Protein AF-A0A963JUN7-F1 (afdb_monomer)

Solvent-accessible surface area (backbone atoms only — not comparable to full-atom values): 8584 Å² total; per-residue (Å²): 137,84,81,80,79,78,81,75,74,88,73,96,66,88,79,82,58,80,83,78,89,76,68,87,92,41,64,67,61,48,52,54,57,39,47,72,36,78,94,51,42,73,77,73,82,90,64,54,74,47,78,48,77,58,55,32,97,85,34,61,39,56,78,68,47,30,49,39,33,36,33,41,41,40,50,99,92,48,77,46,28,35,39,35,46,38,37,68,48,98,68,93,54,78,59,62,69,51,56,72,45,75,43,82,47,97,51,88,69,88,57,67,70,63,43,73,70,30,83,66,39,57,74,75,33,73,83,47,64,52,70,76,51,94

Sequence (134 aa):
MGRVRSGAAPGQGSEIEIKLALPSGCSDRLRRQLAAVPALARQAPVQQVHNLYYDTPDQALRRQRAALRIRRVDGEGGSQWLQTLKTADKGLSALSQRGEWEVPVGGPALHHQALCGAPPWRRLDPDGAVFAAL

Foldseek 3Di:
DDDPDDDDDPDPDDDKDFDDDDDPPCVVVVLVVLCVPVVRVDDDDDKDKDKDWDFFPVRLQVVQQKTWIWMWIQDPVGIWIKIKIWHADPDPDSTGPIDIQIDTDDDRDDDVVSLVVRVCSCVSQVPCPGVVRD

Secondary structure (DSSP, 8-state):
-------PPPP------B-----TT-HHHHHHHHHTSGGG-SPPPP-EEEEEEE--TT-HHHHTTEEEEEEEEEETTEEEEEEEEEEE-S--SSB--EEEEEEEESSSS--HHHHHTSTTHHHH-SSSHHHHT-

Structure (mmCIF, N/CA/C/O backbone):
data_AF-A0A963JUN7-F1
#
_entry.id   AF-A0A963JUN7-F1
#
loop_
_atom_site.group_PDB
_atom_site.id
_atom_site.type_symbol
_atom_site.label_atom_id
_atom_site.label_alt_id
_atom_site.label_comp_id
_atom_site.label_asym_id
_atom_site.label_entity_id
_atom_site.label_seq_id
_atom_site.pdbx_PDB_ins_code
_atom_site.Cartn_x
_atom_site.Cartn_y
_atom_site.Cartn_z
_atom_site.occupancy
_atom_site.B_iso_or_equiv
_atom_site.auth_seq_id
_atom_site.auth_comp_id
_atom_site.auth_asym_id
_atom_site.auth_atom_id
_atom_site.pdbx_PDB_model_num
ATOM 1 N N . MET A 1 1 ? 6.623 40.406 1.381 1.00 34.81 1 MET A N 1
ATOM 2 C CA . MET A 1 1 ? 7.750 39.646 1.969 1.00 34.81 1 MET A CA 1
ATOM 3 C C . MET A 1 1 ? 7.312 38.186 2.126 1.00 34.81 1 MET A C 1
ATOM 5 O O . MET A 1 1 ? 6.671 37.841 3.110 1.00 34.81 1 MET A O 1
ATOM 9 N N . GLY A 1 2 ? 7.508 37.358 1.094 1.00 28.12 2 GLY A N 1
ATOM 10 C CA . GLY A 1 2 ? 7.017 35.974 1.059 1.00 28.12 2 GLY A CA 1
ATOM 11 C C . GLY A 1 2 ? 7.909 35.045 1.878 1.00 28.12 2 GLY A C 1
ATOM 12 O O . GLY A 1 2 ? 9.109 34.964 1.630 1.00 28.12 2 GLY A O 1
ATOM 13 N N . ARG A 1 3 ? 7.339 34.357 2.871 1.00 25.78 3 ARG A N 1
ATOM 14 C CA . ARG A 1 3 ? 8.068 33.378 3.682 1.00 25.78 3 ARG A CA 1
ATOM 15 C C . ARG A 1 3 ? 8.117 32.058 2.916 1.00 25.78 3 ARG A C 1
ATOM 17 O O . ARG A 1 3 ? 7.138 31.319 2.881 1.00 25.78 3 ARG A O 1
ATOM 24 N N . VAL A 1 4 ? 9.261 31.787 2.295 1.00 28.64 4 VAL A N 1
ATOM 25 C CA . VAL A 1 4 ? 9.615 30.470 1.756 1.00 28.64 4 VAL A CA 1
ATOM 26 C C . VAL A 1 4 ? 9.562 29.471 2.915 1.00 28.64 4 VAL A C 1
ATOM 28 O O . VAL A 1 4 ? 10.348 29.565 3.859 1.00 28.64 4 VAL A O 1
ATOM 31 N N . ARG A 1 5 ? 8.605 28.537 2.888 1.00 28.47 5 ARG A N 1
ATOM 32 C CA . ARG A 1 5 ? 8.643 27.368 3.770 1.00 28.47 5 ARG A CA 1
ATOM 33 C C . ARG A 1 5 ? 9.618 26.375 3.148 1.00 28.47 5 ARG A C 1
ATOM 35 O O . ARG A 1 5 ? 9.295 25.717 2.168 1.00 28.47 5 ARG A O 1
ATOM 42 N N . SER A 1 6 ? 10.823 26.344 3.710 1.00 29.23 6 SER A N 1
ATOM 43 C CA . SER A 1 6 ? 11.828 25.311 3.469 1.00 29.23 6 SER A CA 1
ATOM 44 C C . SER A 1 6 ? 11.194 23.929 3.659 1.00 29.23 6 SER A C 1
ATOM 46 O O . SER A 1 6 ? 10.601 23.659 4.706 1.00 29.23 6 SER A O 1
ATOM 48 N N . GLY A 1 7 ? 11.272 23.086 2.628 1.00 29.52 7 GLY A N 1
ATOM 49 C CA . GLY A 1 7 ? 10.879 21.686 2.702 1.00 29.52 7 GLY A CA 1
ATOM 50 C C . GLY A 1 7 ? 11.843 20.947 3.620 1.00 29.52 7 GLY A C 1
ATOM 51 O O . GLY A 1 7 ? 13.014 20.777 3.289 1.00 29.52 7 GLY A O 1
ATOM 52 N N . ALA A 1 8 ? 11.355 20.528 4.785 1.00 29.86 8 ALA A N 1
ATOM 53 C CA . ALA A 1 8 ? 12.063 19.562 5.607 1.00 29.86 8 ALA A CA 1
ATOM 54 C C . ALA A 1 8 ? 12.231 18.258 4.806 1.00 29.86 8 ALA A C 1
ATOM 56 O O . ALA A 1 8 ? 11.285 17.794 4.168 1.00 29.86 8 ALA A O 1
ATOM 57 N N . ALA A 1 9 ? 13.430 17.673 4.843 1.00 34.44 9 ALA A N 1
ATOM 58 C CA . ALA A 1 9 ? 13.654 16.302 4.394 1.00 34.44 9 ALA A CA 1
ATOM 59 C C . ALA A 1 9 ? 12.651 15.358 5.097 1.00 34.44 9 ALA A C 1
ATOM 61 O O . ALA A 1 9 ? 12.355 15.591 6.275 1.00 34.44 9 ALA A O 1
ATOM 62 N N . PRO A 1 10 ? 12.110 14.323 4.422 1.00 42.06 10 PRO A N 1
ATOM 63 C CA . PRO A 1 10 ? 11.160 13.407 5.046 1.00 42.06 10 PRO A CA 1
ATOM 64 C C . PRO A 1 10 ? 11.766 12.811 6.323 1.00 42.06 10 PRO A C 1
ATOM 66 O O . PRO A 1 10 ? 12.879 12.282 6.324 1.00 42.06 10 PRO A O 1
ATOM 69 N N . GLY A 1 11 ? 11.039 13.012 7.422 1.00 41.81 11 GLY A N 1
ATOM 70 C CA . GLY A 1 11 ? 11.500 12.821 8.788 1.00 41.81 11 GLY A CA 1
ATOM 71 C C . GLY A 1 11 ? 11.827 11.370 9.125 1.00 41.81 11 GLY A C 1
ATOM 72 O O . GLY A 1 11 ? 11.065 10.451 8.842 1.00 41.81 11 GLY A O 1
ATOM 73 N N . GLN A 1 12 ? 12.959 11.196 9.799 1.00 44.12 12 GLN A N 1
ATOM 74 C CA . GLN A 1 12 ? 13.380 9.964 10.459 1.00 44.12 12 GLN A CA 1
ATOM 75 C C . GLN A 1 12 ? 12.560 9.764 11.745 1.00 44.12 12 GLN A C 1
ATOM 77 O O . GLN A 1 12 ? 13.033 10.026 12.846 1.00 44.12 12 GLN A O 1
ATOM 82 N N . GLY A 1 13 ? 11.302 9.356 11.615 1.00 48.97 13 GLY A N 1
ATOM 83 C CA . GLY A 1 13 ? 10.537 8.762 12.710 1.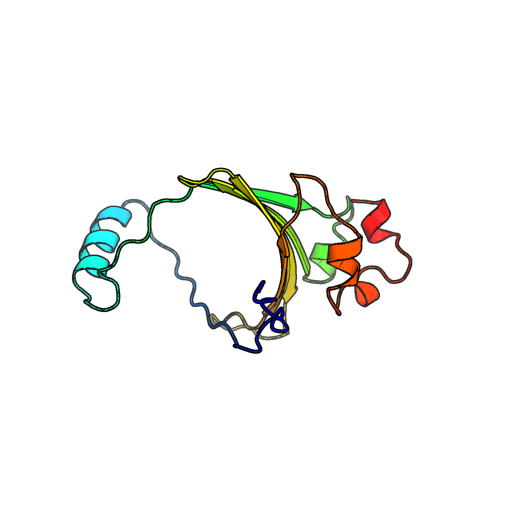00 48.97 13 GLY A CA 1
ATOM 84 C C . GLY A 1 13 ? 10.237 7.317 12.343 1.00 48.97 13 GLY A C 1
ATOM 85 O O . GLY A 1 13 ? 9.700 7.075 11.266 1.00 48.97 13 GLY A O 1
ATOM 86 N N . SER A 1 14 ? 10.593 6.347 13.187 1.00 58.47 14 SER A N 1
ATOM 87 C CA . SER A 1 14 ? 10.174 4.963 12.954 1.00 58.47 14 SER A CA 1
ATOM 88 C C . SER A 1 14 ? 8.701 4.825 13.328 1.00 58.47 14 SER A C 1
ATOM 90 O O . SER A 1 14 ? 8.353 4.903 14.508 1.00 58.47 14 SER A O 1
ATOM 92 N N . GLU A 1 15 ? 7.838 4.626 12.336 1.00 62.72 15 GLU A N 1
ATOM 93 C CA . GLU A 1 15 ? 6.462 4.204 12.576 1.00 62.72 15 GLU A CA 1
ATOM 94 C C . GLU A 1 15 ? 6.460 2.771 13.126 1.00 62.72 15 GLU A C 1
ATOM 96 O O . GLU A 1 15 ? 7.143 1.887 12.606 1.00 62.72 15 GLU A O 1
ATOM 101 N N . ILE A 1 16 ? 5.695 2.541 14.193 1.00 72.06 16 ILE A N 1
ATOM 102 C CA . ILE A 1 16 ? 5.476 1.214 14.770 1.00 72.06 16 ILE A CA 1
ATOM 103 C C . ILE A 1 16 ? 3.977 0.938 14.711 1.00 72.06 16 ILE A C 1
ATOM 105 O O . ILE A 1 16 ? 3.179 1.659 15.307 1.00 72.06 16 ILE A O 1
ATOM 109 N N . GLU A 1 17 ? 3.601 -0.118 13.995 1.00 79.81 17 GLU A N 1
ATOM 110 C CA . GLU A 1 17 ? 2.210 -0.498 13.742 1.00 79.81 17 GLU A CA 1
ATOM 111 C C . GLU A 1 17 ? 1.924 -1.893 14.324 1.00 79.81 17 GLU A C 1
ATOM 113 O O . GLU A 1 17 ? 2.715 -2.822 14.136 1.00 79.81 17 GLU A O 1
ATOM 118 N N . ILE A 1 18 ? 0.768 -2.055 14.980 1.00 81.94 18 ILE A N 1
ATOM 119 C CA . ILE A 1 18 ? 0.234 -3.351 15.429 1.00 81.94 18 ILE A CA 1
ATOM 120 C C . ILE A 1 18 ? -1.044 -3.648 14.643 1.00 81.94 18 ILE A C 1
ATOM 122 O O . ILE A 1 18 ? -1.964 -2.832 14.607 1.00 81.94 18 ILE A O 1
ATOM 126 N N . LYS A 1 19 ? -1.121 -4.840 14.041 1.00 82.50 19 LYS A N 1
ATOM 127 C CA . LYS A 1 19 ? -2.292 -5.302 13.284 1.00 82.50 19 LYS A CA 1
ATOM 128 C C . LYS A 1 19 ? -2.984 -6.439 14.015 1.00 82.50 19 LYS A C 1
ATOM 130 O O . LYS A 1 19 ? -2.360 -7.451 14.318 1.00 82.50 19 LYS A O 1
ATOM 135 N N . LEU A 1 20 ? -4.281 -6.278 14.253 1.00 87.75 20 LEU A N 1
ATOM 136 C CA . LEU A 1 20 ? -5.126 -7.266 14.916 1.00 87.75 20 LEU A CA 1
ATOM 137 C C . LEU A 1 20 ? -6.278 -7.642 13.984 1.00 87.75 20 LEU A C 1
ATOM 139 O O . LEU A 1 20 ? -6.905 -6.769 13.384 1.00 87.75 20 LEU A O 1
ATOM 143 N N . ALA A 1 21 ? -6.560 -8.937 13.861 1.00 89.31 21 ALA A N 1
ATOM 144 C CA . ALA A 1 21 ? -7.743 -9.405 13.153 1.00 89.31 21 ALA A CA 1
ATOM 145 C C . ALA A 1 21 ? -8.990 -9.175 14.019 1.00 89.31 21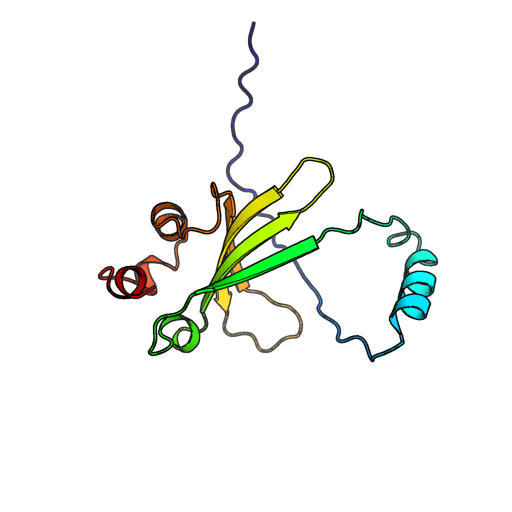 ALA A C 1
ATOM 147 O O . ALA A 1 21 ? -8.978 -9.456 15.218 1.00 89.31 21 ALA A O 1
ATOM 148 N N . LEU A 1 22 ? -10.070 -8.686 13.407 1.00 89.12 22 LEU A N 1
ATOM 149 C CA . LEU A 1 22 ? -11.356 -8.494 14.073 1.00 89.12 22 LEU A CA 1
ATOM 150 C C . LEU A 1 22 ? -12.331 -9.597 13.636 1.00 89.12 22 LEU A C 1
ATOM 152 O O . LEU A 1 22 ? -12.598 -9.708 12.438 1.00 89.12 22 LEU A O 1
ATOM 156 N N . PRO A 1 23 ? -12.893 -10.386 14.569 1.00 90.31 23 PRO A N 1
ATOM 157 C CA . PRO A 1 23 ? -13.978 -11.307 14.253 1.00 90.31 23 PRO A CA 1
ATOM 158 C C . PRO A 1 23 ? -15.184 -10.588 13.638 1.00 90.31 23 PRO A C 1
ATOM 160 O O . PRO A 1 23 ? -15.502 -9.446 13.992 1.00 90.31 23 PRO A O 1
ATOM 163 N N . SER A 1 24 ? -15.884 -11.270 12.733 1.00 90.31 24 SER A N 1
ATOM 164 C CA . SER A 1 24 ? -17.094 -10.742 12.100 1.00 90.31 24 SER A CA 1
ATOM 165 C C . SER A 1 24 ? -18.155 -10.358 13.144 1.00 90.31 24 SER A C 1
ATOM 167 O O . SER A 1 24 ? -18.273 -10.970 14.204 1.00 90.31 24 SER A O 1
ATOM 169 N N . GLY A 1 25 ? -18.905 -9.285 12.873 1.00 91.12 25 GLY A N 1
ATOM 170 C CA . GLY A 1 25 ? -19.981 -8.797 13.750 1.00 91.12 25 GLY A CA 1
ATOM 171 C C . GLY A 1 25 ? -19.534 -8.063 15.026 1.00 91.12 25 GLY A C 1
ATOM 172 O O . GLY A 1 25 ? -20.380 -7.607 15.790 1.00 91.12 25 GLY A O 1
ATOM 173 N N . CYS A 1 26 ? -18.229 -7.901 15.275 1.00 90.88 26 CYS A N 1
ATOM 174 C CA . CYS A 1 26 ? -17.724 -7.263 16.500 1.00 90.88 26 CYS A CA 1
ATOM 175 C C . CYS A 1 26 ? -17.405 -5.759 16.368 1.00 90.88 26 CYS A C 1
ATOM 177 O O . CYS A 1 26 ? -16.953 -5.151 17.341 1.00 90.88 26 CYS A O 1
ATOM 179 N N . SER A 1 27 ? -17.633 -5.139 15.203 1.00 88.69 27 SER A N 1
ATOM 180 C CA . SER A 1 27 ? -17.230 -3.750 14.911 1.00 88.69 27 SER A CA 1
ATOM 181 C C . SER A 1 27 ? -17.824 -2.722 15.871 1.00 88.69 27 SER A C 1
ATOM 183 O O . SER A 1 27 ? -17.097 -1.875 16.387 1.00 88.69 27 SER A O 1
ATOM 185 N N . ASP A 1 28 ? -19.120 -2.812 16.165 1.00 90.00 28 ASP A N 1
ATOM 186 C CA . ASP A 1 28 ? -19.806 -1.817 17.000 1.00 90.00 28 ASP A CA 1
ATOM 187 C C . ASP A 1 28 ? -19.410 -1.941 18.468 1.00 90.00 28 ASP A C 1
ATOM 189 O O . ASP A 1 28 ? -19.218 -0.947 19.174 1.00 90.00 28 ASP A O 1
ATOM 193 N N . ARG A 1 29 ? -19.238 -3.184 18.934 1.00 91.88 29 ARG A N 1
ATOM 194 C CA . ARG A 1 29 ? -18.712 -3.459 20.272 1.00 91.88 29 ARG A CA 1
ATOM 195 C C . ARG A 1 29 ? -17.300 -2.900 20.412 1.00 91.88 29 ARG A C 1
ATOM 197 O O . ARG A 1 29 ? -17.050 -2.188 21.382 1.00 91.88 29 ARG A O 1
ATOM 204 N N . LEU A 1 30 ? -16.426 -3.162 19.439 1.00 90.81 30 LEU A N 1
ATOM 205 C CA . LEU A 1 30 ? -15.066 -2.634 19.441 1.00 90.81 30 LEU A CA 1
ATOM 206 C C . LEU A 1 30 ? -15.071 -1.103 19.433 1.00 90.81 30 LEU A C 1
ATOM 208 O O . LEU A 1 30 ? -14.398 -0.499 20.259 1.00 90.81 30 LEU A O 1
ATOM 212 N N . ARG A 1 31 ? -15.868 -0.465 18.567 1.00 89.12 31 ARG A N 1
ATOM 213 C CA . ARG A 1 31 ? -15.970 1.001 18.508 1.00 89.12 31 ARG A CA 1
ATOM 214 C C . ARG A 1 31 ? -16.344 1.597 19.867 1.00 89.12 31 ARG A C 1
ATOM 216 O O . ARG A 1 31 ? -15.715 2.563 20.289 1.00 89.12 31 ARG A O 1
ATOM 223 N N . ARG A 1 32 ? -17.318 1.009 20.574 1.00 91.06 32 ARG A N 1
ATOM 224 C CA . ARG A 1 32 ? -17.702 1.448 21.930 1.00 91.06 32 ARG A CA 1
ATOM 225 C C . ARG A 1 32 ? -16.578 1.259 22.948 1.00 91.06 32 ARG A C 1
ATOM 227 O O . ARG A 1 32 ? -16.347 2.149 23.757 1.00 91.06 32 ARG A O 1
ATOM 234 N N . GLN A 1 33 ? -15.873 0.129 22.901 1.00 91.94 33 GLN A N 1
ATOM 235 C CA . GLN A 1 33 ? -14.749 -0.137 23.803 1.00 91.94 33 GLN A CA 1
ATOM 236 C C . GLN A 1 33 ? -13.576 0.821 23.559 1.00 91.94 33 GLN A C 1
ATOM 238 O O . GLN A 1 33 ? -13.027 1.354 24.517 1.00 91.94 33 GLN A O 1
ATOM 243 N N . LEU A 1 34 ? -13.234 1.093 22.296 1.00 91.06 34 LEU A N 1
ATOM 244 C CA . LEU A 1 34 ? -12.196 2.062 21.936 1.00 91.06 34 LEU A CA 1
ATOM 245 C C . LEU A 1 34 ? -12.580 3.479 22.379 1.00 91.06 34 LEU A C 1
ATOM 247 O O . LEU A 1 34 ? -11.745 4.189 22.927 1.00 91.06 34 LEU A O 1
ATOM 251 N N . ALA A 1 35 ? -13.852 3.865 22.226 1.00 90.50 35 ALA A N 1
ATOM 252 C CA . ALA A 1 35 ? -14.342 5.173 22.659 1.00 90.50 35 ALA A CA 1
ATOM 253 C C . ALA A 1 35 ? -14.273 5.385 24.185 1.00 90.50 35 ALA A C 1
ATOM 255 O O . ALA A 1 35 ? -14.176 6.524 24.635 1.00 90.50 35 ALA A O 1
ATOM 256 N N . ALA A 1 36 ? -14.301 4.308 24.977 1.00 93.44 36 ALA A N 1
ATOM 257 C CA . ALA A 1 36 ? -14.155 4.370 26.431 1.00 93.44 36 ALA A CA 1
ATOM 258 C C . ALA A 1 36 ? -12.697 4.563 26.892 1.00 93.44 36 ALA A C 1
ATOM 260 O O . ALA A 1 36 ? -12.466 4.879 28.057 1.00 93.44 36 ALA A O 1
ATOM 261 N N . VAL A 1 37 ? -11.712 4.384 26.004 1.00 94.00 37 VAL A N 1
ATOM 262 C CA . VAL A 1 37 ? -10.295 4.637 26.292 1.00 94.00 37 VAL A CA 1
ATOM 263 C C . VAL A 1 37 ? -9.973 6.082 25.893 1.00 94.00 37 VAL A C 1
ATOM 265 O O . VAL A 1 37 ? -9.976 6.375 24.698 1.00 94.00 37 VAL A O 1
ATOM 268 N N . PRO A 1 38 ? -9.637 6.997 26.826 1.00 91.50 38 PRO A N 1
ATOM 269 C CA . PRO A 1 38 ? -9.464 8.420 26.507 1.00 91.50 38 PRO A CA 1
ATOM 270 C C . PRO A 1 38 ? -8.465 8.701 25.376 1.00 91.50 38 PRO A C 1
ATOM 272 O O . PRO A 1 38 ? -8.716 9.550 24.525 1.00 91.50 38 PRO A O 1
ATOM 275 N N . ALA A 1 39 ? -7.370 7.936 25.310 1.00 89.44 39 ALA A N 1
ATOM 276 C CA . ALA A 1 39 ? -6.361 8.059 24.256 1.00 89.44 39 ALA A CA 1
ATOM 277 C C . ALA A 1 39 ? -6.872 7.675 22.850 1.00 89.44 39 ALA A C 1
ATOM 279 O O . ALA A 1 39 ? -6.288 8.090 21.854 1.00 89.44 39 ALA A O 1
ATOM 280 N N . LEU A 1 40 ? -7.954 6.896 22.764 1.00 87.81 40 LEU A N 1
ATOM 281 C CA . LEU A 1 40 ? -8.551 6.389 21.521 1.00 87.81 40 LEU A CA 1
ATOM 282 C C . LEU A 1 40 ? -9.960 6.957 21.274 1.00 87.81 40 LEU A C 1
ATOM 284 O O . LEU A 1 40 ? -10.599 6.624 20.277 1.00 87.81 40 LEU A O 1
ATOM 288 N N . ALA A 1 41 ? -10.445 7.830 22.161 1.00 84.69 41 ALA A N 1
ATOM 289 C CA . ALA A 1 41 ? -11.789 8.396 22.097 1.00 84.69 41 ALA A CA 1
ATOM 290 C C . ALA A 1 41 ? -11.984 9.339 20.900 1.00 84.69 41 ALA A C 1
ATOM 292 O O . ALA A 1 41 ? -13.103 9.501 20.406 1.00 84.69 41 ALA A O 1
ATOM 293 N N . ARG A 1 42 ? -10.898 9.949 20.402 1.00 83.62 42 ARG A N 1
ATOM 294 C CA . ARG A 1 42 ? -10.939 10.797 19.209 1.00 83.62 42 ARG A CA 1
ATOM 295 C C . ARG A 1 42 ? -11.156 9.935 17.968 1.00 83.62 42 ARG A C 1
ATOM 297 O O . ARG A 1 42 ? -10.255 9.231 17.523 1.00 83.62 42 ARG A O 1
ATOM 304 N N . GLN A 1 43 ? -12.334 10.054 17.367 1.00 71.56 43 GLN A N 1
ATOM 305 C CA . GLN A 1 43 ? -12.632 9.402 16.097 1.00 71.56 43 GLN A CA 1
ATOM 306 C C . GLN A 1 43 ? -12.095 10.251 14.943 1.00 71.56 43 GLN A C 1
ATOM 308 O O . GLN A 1 43 ? -12.460 11.418 14.793 1.00 71.56 43 GLN A O 1
ATOM 313 N N . ALA A 1 44 ? -11.210 9.668 14.138 1.00 74.25 44 ALA A N 1
ATOM 314 C CA . ALA A 1 44 ? -10.862 10.229 12.840 1.00 74.25 44 ALA A CA 1
ATOM 315 C C . ALA A 1 44 ? -12.063 10.103 11.880 1.00 74.25 44 ALA A C 1
ATOM 317 O O . ALA A 1 44 ? -12.864 9.171 12.032 1.00 74.25 44 ALA A O 1
ATOM 318 N N . PRO A 1 45 ? -12.203 11.013 10.899 1.00 80.56 45 PRO A N 1
ATOM 319 C CA . PRO A 1 45 ? -13.222 10.883 9.867 1.00 80.56 45 PRO A CA 1
ATOM 320 C C . PRO A 1 45 ? -13.067 9.557 9.114 1.00 80.56 45 PRO A C 1
ATOM 322 O O . PRO A 1 45 ? -11.958 9.055 8.916 1.00 80.56 45 PRO A O 1
ATOM 325 N N . VAL A 1 46 ? -14.196 8.986 8.697 1.00 84.69 46 VAL A N 1
ATOM 326 C CA . VAL A 1 46 ? -14.199 7.791 7.850 1.00 84.69 46 VAL A CA 1
ATOM 327 C C . VAL A 1 46 ? -13.678 8.185 6.472 1.00 84.69 46 VAL A C 1
ATOM 329 O O . VAL A 1 46 ? -14.207 9.099 5.848 1.00 84.69 46 VAL A O 1
ATOM 332 N N . GLN A 1 47 ? -12.652 7.481 6.001 1.00 89.25 47 GLN A N 1
ATOM 333 C CA . GLN A 1 47 ? -12.083 7.659 4.668 1.00 89.25 47 GLN A CA 1
ATOM 334 C C . GLN A 1 47 ? -12.354 6.416 3.827 1.00 89.25 47 GLN A C 1
ATOM 336 O O . GLN A 1 47 ? -12.223 5.289 4.314 1.00 89.25 47 GLN A O 1
ATOM 341 N N . GLN A 1 48 ? -12.704 6.616 2.558 1.00 92.94 48 GLN A N 1
ATOM 342 C CA . GLN A 1 48 ? -12.740 5.525 1.589 1.00 92.94 48 GLN A CA 1
ATOM 343 C C . GLN A 1 48 ? -11.353 5.375 0.972 1.00 92.94 48 GLN A C 1
ATOM 345 O O . GLN A 1 48 ? -10.727 6.355 0.571 1.00 92.94 48 GLN A O 1
ATOM 350 N N . VAL A 1 49 ? -10.852 4.140 0.935 1.00 95.56 49 VAL A N 1
ATOM 351 C CA . VAL A 1 49 ? -9.526 3.835 0.396 1.00 95.56 49 VAL A CA 1
ATOM 352 C C . VAL A 1 49 ? -9.625 2.766 -0.683 1.00 95.56 49 VAL A C 1
ATOM 354 O O . VAL A 1 49 ? -10.148 1.678 -0.449 1.00 95.56 49 VAL A O 1
ATOM 357 N N . HIS A 1 50 ? -9.072 3.054 -1.857 1.00 97.00 50 HIS A N 1
ATOM 358 C CA . HIS A 1 50 ? -8.964 2.114 -2.971 1.00 97.00 50 HIS A CA 1
ATOM 359 C C . HIS A 1 50 ? -7.491 1.788 -3.192 1.00 97.00 50 HIS A C 1
ATOM 361 O O . HIS A 1 50 ? -6.672 2.700 -3.245 1.00 97.00 50 H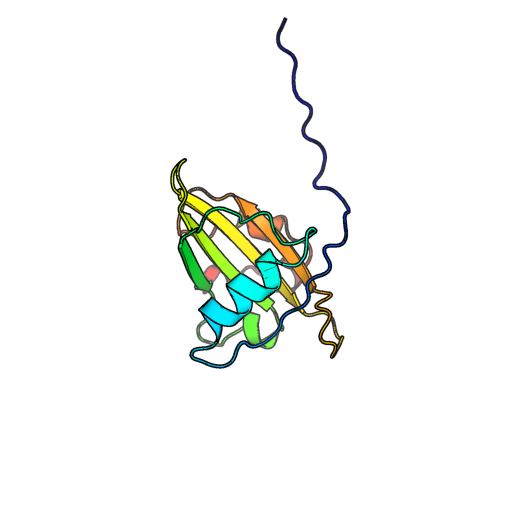IS A O 1
ATOM 367 N N . ASN A 1 51 ? -7.136 0.507 -3.308 1.00 97.25 51 ASN A N 1
ATOM 368 C CA . ASN A 1 51 ? -5.756 0.087 -3.561 1.00 97.25 51 ASN A CA 1
ATOM 369 C C . ASN A 1 51 ? -5.702 -0.678 -4.890 1.00 97.25 51 ASN A C 1
ATOM 371 O O . ASN A 1 51 ? -6.451 -1.636 -5.070 1.00 97.25 51 ASN A O 1
ATOM 375 N N . LEU A 1 52 ? -4.805 -0.269 -5.783 1.00 97.44 52 LEU A N 1
ATOM 376 C CA . LEU A 1 52 ? -4.418 -0.990 -6.990 1.00 97.44 52 LEU A CA 1
ATOM 377 C C . LEU A 1 52 ? -3.028 -1.572 -6.750 1.00 97.44 52 LEU A C 1
ATOM 379 O O . LEU A 1 52 ? -2.107 -0.827 -6.421 1.00 97.44 52 LEU A O 1
ATOM 383 N N . TYR A 1 53 ? -2.888 -2.887 -6.872 1.00 97.38 53 TYR A N 1
ATOM 384 C CA . TYR A 1 53 ? -1.614 -3.578 -6.690 1.00 97.38 53 TYR A CA 1
ATOM 385 C C . TYR A 1 53 ? -1.028 -3.942 -8.045 1.00 97.38 53 TYR A C 1
ATOM 387 O O . TYR A 1 53 ? -1.751 -4.426 -8.912 1.00 97.38 53 TYR A O 1
ATOM 395 N N . TYR A 1 54 ? 0.275 -3.723 -8.184 1.00 97.81 54 TYR A N 1
ATOM 396 C CA . TYR A 1 54 ? 1.023 -4.007 -9.401 1.00 97.81 54 TYR A CA 1
ATOM 397 C C . TYR A 1 54 ? 2.052 -5.089 -9.112 1.00 97.81 54 TYR A C 1
ATOM 399 O O . TYR A 1 54 ? 2.735 -5.053 -8.086 1.00 97.81 54 TYR A O 1
ATOM 407 N N . ASP A 1 55 ? 2.141 -6.043 -10.025 1.00 97.88 55 ASP A N 1
ATOM 408 C CA . ASP A 1 55 ? 3.202 -7.036 -10.102 1.00 97.88 55 ASP A CA 1
ATOM 409 C C . ASP A 1 55 ? 3.314 -7.479 -11.563 1.00 97.88 55 ASP A C 1
ATOM 411 O O . ASP A 1 55 ? 2.391 -7.277 -12.355 1.00 97.88 55 ASP A O 1
ATOM 415 N N . THR A 1 56 ? 4.435 -8.086 -11.916 1.00 97.94 56 THR A N 1
ATOM 416 C CA . THR A 1 56 ? 4.623 -8.667 -13.245 1.00 97.94 56 THR A CA 1
ATOM 417 C C . THR A 1 56 ? 3.824 -9.974 -13.361 1.00 97.94 56 THR A C 1
ATOM 419 O O . THR A 1 56 ? 3.492 -10.588 -12.338 1.00 97.94 56 THR A O 1
ATOM 422 N N . PRO A 1 57 ? 3.536 -10.479 -14.578 1.00 97.88 57 PRO A N 1
ATOM 423 C CA . PRO A 1 57 ? 2.835 -11.757 -14.753 1.00 97.88 57 PRO A CA 1
ATOM 424 C C . PRO A 1 57 ? 3.497 -12.934 -14.023 1.00 97.88 57 PRO A C 1
ATOM 426 O O . PRO A 1 57 ? 2.821 -13.845 -13.543 1.00 97.88 57 PRO A O 1
ATOM 429 N N . ASP A 1 58 ? 4.824 -12.903 -13.899 1.00 96.81 58 ASP A N 1
ATOM 430 C CA . ASP A 1 58 ? 5.609 -13.908 -13.191 1.00 96.81 58 ASP A CA 1
ATOM 431 C C . ASP A 1 58 ? 5.794 -13.607 -11.687 1.00 96.81 58 ASP A C 1
ATOM 433 O O . ASP A 1 58 ? 6.396 -14.404 -10.968 1.00 96.81 58 ASP A O 1
ATOM 437 N N . GLN A 1 59 ? 5.205 -12.524 -11.176 1.00 97.44 59 GLN A N 1
ATOM 438 C CA . GLN A 1 59 ? 5.191 -12.129 -9.763 1.00 97.44 59 GLN A CA 1
ATOM 439 C C . GLN A 1 59 ? 6.585 -11.766 -9.219 1.00 97.44 59 GLN A C 1
ATOM 441 O O . GLN A 1 59 ? 6.990 -12.199 -8.130 1.00 97.44 59 GLN A O 1
ATOM 446 N N . ALA A 1 60 ? 7.363 -11.010 -9.998 1.00 96.88 60 ALA A N 1
ATOM 447 C CA . ALA A 1 60 ? 8.733 -10.639 -9.669 1.00 96.88 60 ALA A CA 1
ATOM 448 C C . ALA A 1 60 ? 8.838 -9.865 -8.347 1.00 96.88 60 ALA A C 1
ATOM 450 O O . ALA A 1 60 ? 9.753 -10.143 -7.564 1.00 96.88 60 ALA A O 1
ATOM 451 N N . LEU A 1 61 ? 7.904 -8.954 -8.048 1.00 96.00 61 LEU A N 1
ATOM 452 C CA . LEU A 1 61 ? 7.915 -8.189 -6.797 1.00 96.00 61 LEU A CA 1
ATOM 453 C C . LEU A 1 61 ? 7.582 -9.089 -5.607 1.00 96.00 61 LEU A C 1
ATOM 455 O O . LEU A 1 61 ? 8.321 -9.103 -4.617 1.00 96.00 61 LEU A O 1
ATOM 459 N N . ARG A 1 62 ? 6.538 -9.921 -5.721 1.00 95.12 62 ARG A N 1
ATOM 460 C CA . ARG A 1 62 ? 6.170 -10.883 -4.675 1.00 95.12 62 ARG A CA 1
ATOM 461 C C . ARG A 1 62 ? 7.315 -11.834 -4.329 1.00 95.12 62 ARG A C 1
ATOM 463 O O . ARG A 1 62 ? 7.575 -12.057 -3.144 1.00 95.12 62 ARG A O 1
ATOM 470 N N . ARG A 1 63 ? 8.009 -12.397 -5.327 1.00 93.94 63 ARG A N 1
ATOM 471 C CA . ARG A 1 63 ? 9.151 -13.311 -5.100 1.00 93.94 63 ARG A CA 1
ATOM 472 C C . ARG A 1 63 ? 10.293 -12.628 -4.347 1.00 93.94 63 ARG A C 1
ATOM 474 O O . ARG A 1 63 ? 10.956 -13.267 -3.535 1.00 93.94 63 ARG A O 1
ATOM 481 N N . GLN A 1 64 ? 10.461 -11.325 -4.552 1.00 92.19 64 GLN A N 1
ATOM 482 C CA . GLN A 1 64 ? 11.423 -10.490 -3.832 1.00 92.19 64 GLN A CA 1
ATOM 483 C C . GLN A 1 64 ? 10.883 -9.939 -2.498 1.00 92.19 64 GLN A C 1
ATOM 485 O O . GLN A 1 64 ? 11.541 -9.126 -1.852 1.00 92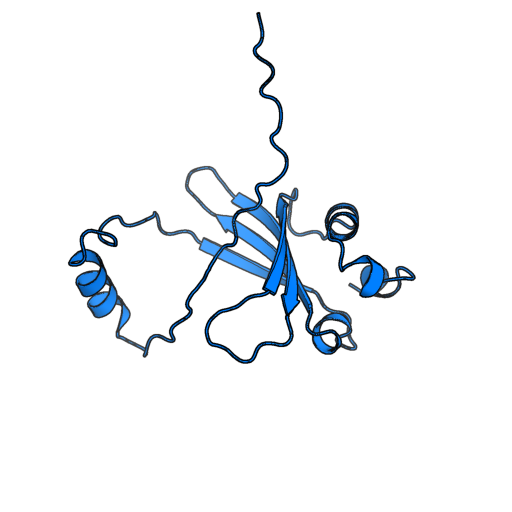.19 64 GLN A O 1
ATOM 490 N N . ARG A 1 65 ? 9.702 -10.395 -2.050 1.00 91.50 65 ARG A N 1
ATOM 491 C CA . ARG A 1 65 ? 9.004 -9.917 -0.842 1.00 91.50 65 ARG A CA 1
ATOM 492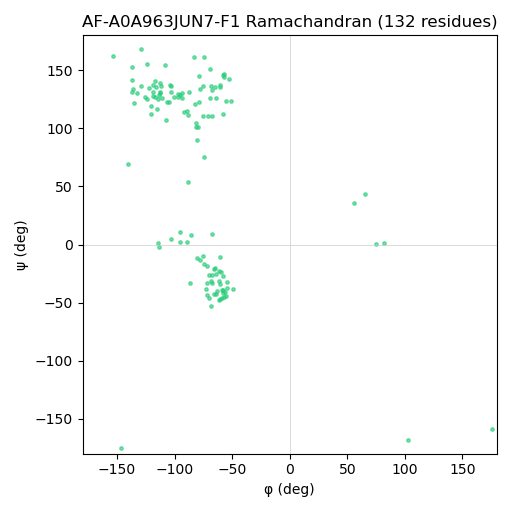 C C . ARG A 1 65 ? 8.767 -8.403 -0.852 1.00 91.50 65 ARG A C 1
ATOM 494 O O . ARG A 1 65 ? 8.820 -7.747 0.194 1.00 91.50 65 ARG A O 1
ATOM 501 N N . ALA A 1 66 ? 8.497 -7.868 -2.036 1.00 93.44 66 ALA A N 1
ATOM 502 C CA . ALA A 1 66 ? 8.098 -6.493 -2.257 1.00 93.44 66 ALA A CA 1
ATOM 503 C C . ALA A 1 66 ? 6.619 -6.413 -2.658 1.00 93.44 66 ALA A C 1
ATOM 505 O O . ALA A 1 66 ? 6.044 -7.362 -3.189 1.00 93.44 66 ALA A O 1
ATOM 506 N N . ALA A 1 67 ? 6.001 -5.267 -2.393 1.00 95.56 67 ALA A N 1
ATOM 507 C CA . ALA A 1 67 ? 4.664 -4.945 -2.867 1.00 95.56 67 ALA A CA 1
ATOM 508 C C . ALA A 1 67 ? 4.638 -3.503 -3.370 1.00 95.56 67 ALA A C 1
ATOM 510 O O . ALA A 1 67 ? 5.077 -2.592 -2.664 1.00 95.56 67 ALA A O 1
ATOM 511 N N . LEU A 1 68 ? 4.087 -3.307 -4.565 1.00 97.44 68 LEU A N 1
ATOM 512 C CA . LEU A 1 68 ? 3.865 -2.000 -5.162 1.00 97.44 68 LEU A CA 1
ATOM 513 C C . LEU A 1 6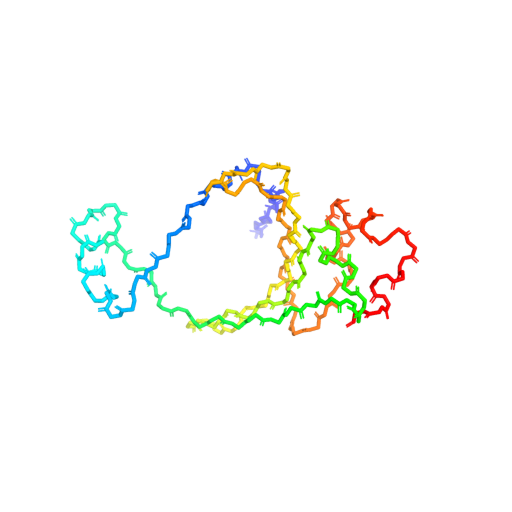8 ? 2.365 -1.738 -5.248 1.00 97.44 68 LEU A C 1
ATOM 515 O O . LEU A 1 68 ? 1.599 -2.585 -5.712 1.00 97.44 68 LEU A O 1
ATOM 519 N N . ARG A 1 69 ? 1.938 -0.565 -4.782 1.00 97.88 69 ARG A N 1
ATOM 520 C CA . ARG A 1 69 ? 0.544 -0.140 -4.895 1.00 97.88 69 ARG A CA 1
ATOM 521 C C . ARG A 1 69 ? 0.408 1.314 -5.305 1.00 97.88 69 ARG A C 1
ATOM 523 O O . ARG A 1 69 ? 1.228 2.148 -4.920 1.00 97.88 69 ARG A O 1
ATOM 530 N N . ILE A 1 70 ? -0.713 1.603 -5.951 1.00 98.25 70 ILE A N 1
ATOM 531 C CA . ILE A 1 70 ? -1.330 2.922 -5.968 1.00 98.25 70 ILE A CA 1
ATOM 532 C C . ILE A 1 70 ? -2.530 2.910 -5.018 1.00 98.25 70 ILE A C 1
ATOM 534 O O . ILE A 1 70 ? -3.362 2.006 -5.065 1.00 98.25 70 ILE A O 1
ATOM 538 N N . ARG A 1 71 ? -2.631 3.905 -4.139 1.00 98.19 71 ARG A N 1
ATOM 539 C CA . ARG A 1 71 ? -3.752 4.096 -3.219 1.00 98.19 71 ARG A CA 1
ATOM 540 C C . ARG A 1 71 ? -4.461 5.411 -3.520 1.00 98.19 71 ARG A C 1
ATOM 542 O O . ARG A 1 71 ? -3.820 6.455 -3.498 1.00 98.19 71 ARG A O 1
ATOM 549 N N . ARG A 1 72 ? -5.780 5.358 -3.715 1.00 97.88 72 ARG A N 1
ATOM 550 C CA . ARG A 1 72 ? -6.671 6.524 -3.668 1.00 97.88 72 ARG A CA 1
ATOM 551 C C . ARG A 1 72 ? -7.282 6.627 -2.278 1.00 97.88 72 ARG A C 1
ATOM 553 O O . ARG A 1 72 ? -7.817 5.635 -1.786 1.00 97.88 72 ARG A O 1
ATOM 560 N N . VAL A 1 73 ? -7.197 7.795 -1.658 1.00 96.12 73 VAL A N 1
ATOM 561 C CA . VAL A 1 73 ? -7.871 8.124 -0.398 1.00 96.12 73 VAL A CA 1
ATOM 562 C C . VAL A 1 73 ? -8.872 9.230 -0.686 1.00 96.12 73 VAL A C 1
ATOM 564 O O . VAL A 1 73 ? -8.472 10.320 -1.088 1.00 96.12 73 VAL A O 1
ATOM 567 N N . ASP A 1 74 ? -10.155 8.950 -0.490 1.00 94.38 74 ASP A N 1
ATOM 568 C CA . ASP A 1 74 ? -11.224 9.928 -0.657 1.00 94.38 74 ASP A CA 1
ATOM 569 C C . ASP A 1 74 ? -11.596 10.533 0.698 1.00 94.38 74 ASP A C 1
ATOM 571 O O . ASP A 1 74 ? -11.846 9.813 1.672 1.00 94.38 74 ASP A O 1
ATOM 575 N N . GLY A 1 75 ? -11.632 11.865 0.754 1.00 86.44 75 GLY A N 1
ATOM 576 C CA . GLY A 1 75 ? -12.067 12.632 1.918 1.00 86.44 75 GLY A CA 1
ATOM 577 C C . GLY A 1 75 ? -12.777 13.929 1.525 1.00 86.44 75 GLY A C 1
ATOM 578 O O . GLY A 1 75 ? -12.988 14.211 0.348 1.00 86.44 75 GLY A O 1
ATOM 579 N N . GLU A 1 76 ? -13.125 14.744 2.522 1.00 80.06 76 GLU A N 1
ATOM 580 C CA . GLU A 1 76 ? -13.909 15.981 2.337 1.00 80.06 76 GLU A CA 1
ATOM 581 C C . GLU A 1 76 ? -13.219 17.027 1.436 1.00 80.06 76 GLU A C 1
ATOM 583 O O . GLU A 1 76 ? -13.887 17.860 0.834 1.00 80.06 76 GLU A O 1
ATOM 588 N N . GLY A 1 77 ? -11.890 16.962 1.301 1.00 82.75 77 GLY A N 1
ATOM 589 C CA . GLY A 1 77 ? -11.087 17.840 0.440 1.00 82.75 77 GLY A CA 1
ATOM 590 C C . GLY A 1 77 ? -10.781 17.282 -0.957 1.00 82.75 77 GLY A C 1
ATOM 591 O O . GLY A 1 77 ? -9.930 17.839 -1.647 1.00 82.75 77 GLY A O 1
ATOM 592 N N . GLY A 1 78 ? -11.424 16.182 -1.360 1.00 88.50 78 GLY A N 1
ATOM 593 C CA . GLY A 1 78 ? -11.176 15.485 -2.625 1.00 88.50 78 GLY A CA 1
ATOM 594 C C . GLY A 1 78 ? -10.343 14.210 -2.473 1.00 88.50 78 GLY A C 1
ATOM 595 O O . GLY A 1 78 ? -10.144 13.693 -1.370 1.00 88.50 78 GLY A O 1
ATOM 596 N N . SER A 1 79 ? -9.885 13.683 -3.610 1.00 93.81 79 SER A N 1
ATOM 597 C CA . SER A 1 79 ? -9.112 12.440 -3.683 1.00 93.81 79 SER A CA 1
ATOM 598 C C . SER A 1 79 ? -7.610 12.708 -3.666 1.00 93.81 79 SER A C 1
ATOM 600 O O . SER A 1 79 ? -7.098 13.476 -4.481 1.00 93.81 79 SER A O 1
ATOM 602 N N . GLN A 1 80 ? -6.887 12.004 -2.800 1.00 96.00 80 GLN A N 1
ATOM 603 C CA . GLN A 1 80 ? -5.427 11.953 -2.805 1.00 96.00 80 GLN A CA 1
ATOM 604 C C . GLN A 1 80 ? -4.949 10.625 -3.391 1.00 96.00 80 GLN A C 1
ATOM 606 O O . GLN A 1 80 ? -5.473 9.567 -3.041 1.00 96.00 80 GLN A O 1
ATOM 611 N N . TRP A 1 81 ? -3.920 10.674 -4.237 1.00 97.62 81 TRP A N 1
ATOM 612 C CA . TRP A 1 81 ? -3.270 9.490 -4.789 1.00 97.62 81 TRP A CA 1
ATOM 613 C C . TRP A 1 81 ? -1.854 9.330 -4.241 1.00 97.62 81 TRP A C 1
ATOM 615 O O . TRP A 1 81 ? -1.093 10.293 -4.149 1.00 97.62 81 TRP A O 1
ATOM 625 N N . LEU A 1 82 ? -1.509 8.101 -3.873 1.00 97.94 82 LEU A N 1
ATOM 626 C CA . LEU A 1 82 ? -0.240 7.733 -3.254 1.00 97.94 82 LEU A CA 1
ATOM 627 C C . LEU A 1 82 ? 0.330 6.501 -3.954 1.00 97.94 82 LEU A C 1
ATOM 629 O O . LEU A 1 82 ? -0.366 5.497 -4.084 1.00 97.94 82 LEU A O 1
ATOM 633 N N . GLN A 1 83 ? 1.598 6.550 -4.350 1.00 98.38 83 GLN A N 1
ATOM 634 C CA . GLN A 1 83 ? 2.355 5.372 -4.755 1.00 98.38 83 GLN A CA 1
ATOM 635 C C . GLN A 1 83 ? 3.188 4.881 -3.579 1.00 98.38 83 GLN A C 1
ATOM 637 O O . GLN A 1 83 ? 3.963 5.651 -3.017 1.00 98.38 83 GLN A O 1
ATOM 642 N N . THR A 1 84 ? 3.058 3.603 -3.230 1.00 96.56 84 THR A N 1
ATOM 643 C CA . THR A 1 84 ? 3.814 2.997 -2.131 1.00 96.56 84 THR A CA 1
ATOM 644 C C . THR A 1 84 ? 4.594 1.784 -2.618 1.00 96.56 84 THR A C 1
ATOM 646 O O . THR A 1 84 ? 3.995 0.833 -3.124 1.00 96.56 84 THR A O 1
ATOM 649 N N . LEU A 1 85 ? 5.905 1.774 -2.378 1.00 95.62 85 LEU A N 1
ATOM 650 C CA . LEU A 1 85 ? 6.735 0.572 -2.433 1.00 95.62 85 LEU A CA 1
ATOM 651 C C . LEU A 1 85 ? 6.975 0.071 -1.008 1.00 95.62 85 LEU A C 1
ATOM 653 O O . LEU A 1 85 ? 7.438 0.820 -0.149 1.00 95.62 85 LEU A O 1
ATOM 657 N N . LYS A 1 86 ? 6.675 -1.202 -0.758 1.00 91.94 86 LYS A N 1
ATOM 658 C CA . LYS A 1 86 ? 6.944 -1.881 0.514 1.00 91.94 86 LYS A CA 1
ATOM 659 C C . LYS A 1 86 ? 7.928 -3.018 0.291 1.00 91.94 86 LYS A C 1
ATOM 661 O O . LYS A 1 86 ? 7.784 -3.752 -0.682 1.00 91.94 86 LYS A O 1
ATOM 666 N N . THR A 1 87 ? 8.861 -3.212 1.215 1.00 89.19 87 THR A N 1
ATOM 667 C CA . THR A 1 87 ? 9.772 -4.366 1.246 1.00 89.19 87 THR A CA 1
ATOM 668 C C . THR A 1 87 ? 9.754 -5.006 2.624 1.00 89.19 87 THR A C 1
ATOM 670 O O . THR A 1 87 ? 9.811 -4.293 3.622 1.00 89.19 87 THR A O 1
ATOM 673 N N . ALA A 1 88 ? 9.706 -6.332 2.707 1.00 78.94 88 ALA A N 1
ATOM 674 C CA . ALA A 1 88 ? 9.785 -7.018 3.994 1.00 78.94 88 ALA A CA 1
ATOM 675 C C . ALA A 1 88 ? 11.228 -7.077 4.527 1.00 78.94 88 ALA A C 1
ATOM 677 O O . ALA A 1 88 ? 12.131 -7.498 3.800 1.00 78.94 88 ALA A O 1
ATOM 678 N N . ASP A 1 89 ? 11.425 -6.759 5.810 1.00 64.19 89 ASP A N 1
ATOM 679 C CA . ASP A 1 89 ? 12.627 -7.181 6.534 1.00 64.19 89 ASP A CA 1
ATOM 680 C C . ASP A 1 89 ? 12.462 -8.621 7.049 1.00 64.19 89 ASP A C 1
ATOM 682 O O . ASP A 1 89 ? 11.360 -9.166 7.125 1.00 64.19 89 ASP A O 1
ATOM 686 N N . LYS A 1 90 ? 13.576 -9.280 7.386 1.00 55.44 90 LYS A N 1
ATOM 687 C CA . LYS A 1 90 ? 13.649 -10.723 7.703 1.00 55.44 90 LYS A CA 1
ATOM 688 C C . LYS A 1 90 ? 12.935 -11.159 9.010 1.00 55.44 90 LYS A C 1
ATOM 690 O O . LYS A 1 90 ? 13.113 -12.302 9.423 1.00 55.44 90 LYS A O 1
ATOM 695 N N . GLY A 1 91 ? 12.163 -10.299 9.681 1.00 54.00 91 GLY A N 1
ATOM 696 C CA . GLY A 1 91 ? 11.595 -10.556 11.014 1.00 54.00 91 GLY A CA 1
ATOM 697 C C . GLY A 1 91 ? 10.179 -11.156 11.017 1.00 54.00 91 GLY A C 1
ATOM 698 O O . GLY A 1 91 ? 9.251 -10.578 10.463 1.00 54.00 91 GLY A O 1
ATOM 699 N N . LEU A 1 92 ? 9.997 -12.289 11.706 1.00 46.94 92 LEU A N 1
ATOM 700 C CA . LEU A 1 92 ? 8.721 -12.996 11.935 1.00 46.94 92 LEU A CA 1
ATOM 701 C C . LEU A 1 92 ? 7.976 -12.489 13.191 1.00 46.94 92 LEU A C 1
ATOM 703 O O . LEU A 1 92 ? 7.656 -13.276 14.079 1.00 46.94 92 LEU A O 1
ATOM 707 N N . SER A 1 93 ? 7.710 -11.188 13.321 1.00 52.00 93 SER A N 1
ATOM 708 C CA . SER A 1 93 ? 6.970 -10.675 14.489 1.00 52.00 93 SER A CA 1
ATOM 709 C C . SER A 1 93 ? 5.727 -9.878 14.091 1.00 52.00 93 SER A C 1
ATOM 711 O O . SER A 1 93 ? 5.674 -9.307 13.005 1.00 52.00 93 SER A O 1
ATOM 713 N N . ALA A 1 94 ? 4.734 -9.806 14.987 1.00 52.97 94 ALA A N 1
ATOM 714 C CA . ALA A 1 94 ? 3.544 -8.960 14.828 1.00 52.97 94 ALA A CA 1
ATOM 715 C C . ALA A 1 94 ? 3.875 -7.453 14.718 1.00 52.97 94 ALA A C 1
ATOM 717 O O . ALA A 1 94 ? 3.006 -6.659 14.360 1.00 52.97 94 ALA A O 1
ATOM 718 N N . LEU A 1 95 ? 5.127 -7.073 15.001 1.00 53.22 95 LEU A N 1
ATOM 719 C CA . LEU A 1 95 ? 5.696 -5.761 14.719 1.00 53.22 95 LEU A CA 1
ATOM 720 C C . LEU A 1 95 ? 6.280 -5.773 13.304 1.00 53.22 95 LEU A C 1
ATOM 722 O O . LEU A 1 95 ? 7.285 -6.432 13.025 1.00 53.22 95 LEU A O 1
ATOM 726 N N . SER A 1 96 ? 5.646 -5.025 12.406 1.00 53.75 96 SER A N 1
ATOM 727 C CA . SER A 1 96 ? 6.116 -4.865 11.033 1.00 53.75 96 SER A CA 1
ATOM 728 C C . SER A 1 96 ? 7.235 -3.823 10.972 1.00 53.75 96 SER A C 1
ATOM 730 O O . SER A 1 96 ? 6.958 -2.657 10.708 1.00 53.75 96 SER A O 1
ATOM 732 N N . GLN A 1 97 ? 8.491 -4.238 11.129 1.00 57.75 97 GLN A N 1
ATOM 733 C CA . GLN A 1 97 ? 9.623 -3.460 10.613 1.00 57.75 97 GLN A CA 1
ATOM 734 C C . GLN A 1 97 ? 9.740 -3.787 9.121 1.00 57.75 97 GLN A C 1
ATOM 736 O O . GLN A 1 97 ? 10.058 -4.912 8.743 1.00 57.75 97 GLN A O 1
ATOM 741 N N . ARG A 1 98 ? 9.309 -2.856 8.271 1.00 68.56 98 ARG A N 1
ATOM 742 C CA . ARG A 1 98 ? 9.365 -2.986 6.814 1.00 68.56 98 ARG A CA 1
ATOM 743 C C . ARG A 1 98 ? 9.835 -1.662 6.240 1.00 68.56 98 ARG A C 1
ATOM 745 O O . ARG A 1 98 ? 9.406 -0.609 6.711 1.00 68.56 98 ARG A O 1
ATOM 752 N N . GLY A 1 99 ? 10.657 -1.716 5.201 1.00 83.25 99 GLY A N 1
ATOM 753 C CA . GLY A 1 99 ? 10.902 -0.546 4.371 1.00 83.25 99 GLY A CA 1
ATOM 754 C C . GLY A 1 99 ? 9.605 -0.137 3.672 1.00 83.25 99 GLY A C 1
ATOM 755 O O . GLY A 1 99 ? 8.967 -0.966 3.019 1.00 83.25 99 GLY A O 1
ATOM 756 N N . GLU A 1 100 ? 9.195 1.118 3.825 1.00 88.81 100 GLU A N 1
ATOM 757 C CA . GLU A 1 100 ? 8.018 1.687 3.170 1.00 88.81 100 GLU A CA 1
ATOM 758 C C . GLU A 1 100 ? 8.382 3.063 2.608 1.00 88.81 100 GLU A C 1
ATOM 760 O O . GLU A 1 100 ? 8.827 3.946 3.337 1.00 88.81 100 GLU A O 1
ATOM 765 N N . TRP A 1 101 ? 8.219 3.228 1.295 1.00 92.69 101 TRP A N 1
ATOM 766 C CA . TRP A 1 101 ? 8.448 4.487 0.588 1.00 92.69 101 TRP A CA 1
ATOM 767 C C . TRP A 1 101 ? 7.150 4.891 -0.086 1.00 92.69 101 TRP A C 1
ATOM 769 O O . TRP A 1 101 ? 6.690 4.205 -0.999 1.00 92.69 101 TRP A O 1
ATOM 779 N N . GLU A 1 102 ? 6.554 5.980 0.390 1.00 94.94 102 GLU A N 1
ATOM 780 C CA . GLU A 1 102 ? 5.274 6.492 -0.087 1.00 94.94 102 GLU A CA 1
ATOM 781 C C . GLU A 1 102 ? 5.441 7.902 -0.656 1.00 94.94 102 GLU A C 1
ATOM 783 O O . GLU A 1 102 ? 6.060 8.764 -0.032 1.00 94.94 102 GLU A O 1
ATOM 788 N N . VAL A 1 103 ? 4.907 8.132 -1.855 1.00 96.06 103 VAL A N 1
ATOM 789 C CA . VAL A 1 103 ? 5.023 9.409 -2.568 1.00 96.06 103 VAL A CA 1
ATOM 790 C C . VAL A 1 103 ? 3.664 9.789 -3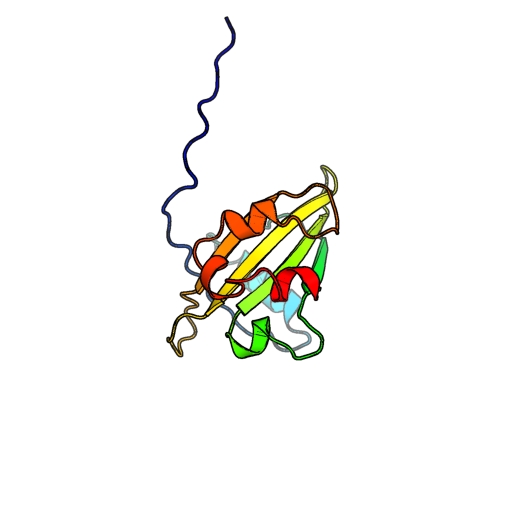.165 1.00 96.06 103 VAL A C 1
ATOM 792 O O . VAL A 1 103 ? 3.027 8.940 -3.793 1.00 96.06 103 VAL A O 1
ATOM 795 N N . PRO A 1 104 ? 3.202 11.045 -3.017 1.00 97.06 104 PRO A N 1
ATOM 796 C CA . PRO A 1 104 ? 2.023 11.535 -3.725 1.00 97.06 104 PRO A CA 1
ATOM 797 C C . PRO A 1 104 ? 2.198 11.490 -5.247 1.00 97.06 104 PRO A C 1
ATOM 799 O O . PRO A 1 104 ? 3.244 11.875 -5.769 1.00 97.06 104 PRO A O 1
ATOM 802 N N . VAL A 1 105 ? 1.161 11.057 -5.961 1.00 97.31 105 VAL A N 1
ATOM 803 C CA . VAL A 1 105 ? 1.125 11.012 -7.434 1.00 97.31 105 VAL A CA 1
ATOM 804 C C . VAL A 1 105 ? -0.140 11.685 -7.968 1.00 97.31 105 VAL A C 1
ATOM 806 O O . VAL A 1 105 ? -1.047 12.015 -7.208 1.00 97.31 105 VAL A O 1
ATOM 809 N N . GLY A 1 106 ? -0.195 11.932 -9.278 1.00 95.56 106 GLY A N 1
ATOM 810 C CA . GLY A 1 106 ? -1.304 12.667 -9.899 1.00 95.56 106 GLY A CA 1
ATOM 811 C C . GLY A 1 106 ? -2.561 11.832 -10.162 1.00 95.56 106 GLY A C 1
ATOM 812 O O . GLY A 1 106 ? -3.599 12.393 -10.500 1.00 95.56 106 GLY A O 1
ATOM 813 N N . GLY A 1 107 ? -2.488 10.505 -10.038 1.00 95.31 107 GLY A N 1
ATOM 814 C CA . GLY A 1 107 ? -3.583 9.621 -10.421 1.00 95.31 107 GLY A CA 1
ATOM 815 C C . GLY A 1 107 ? -3.242 8.134 -10.298 1.00 95.31 107 GLY A C 1
ATOM 816 O O . GLY A 1 107 ? -2.314 7.778 -9.572 1.00 95.31 107 GLY A O 1
ATOM 817 N N . PRO A 1 108 ? -3.980 7.258 -11.004 1.00 95.25 108 PRO A N 1
ATOM 818 C CA . PRO A 1 108 ? -3.833 5.808 -10.889 1.00 95.25 108 PRO A CA 1
ATOM 819 C C . PRO A 1 108 ? -2.591 5.233 -11.588 1.00 95.25 108 PRO A C 1
ATOM 821 O O . PRO A 1 108 ? -2.323 4.050 -11.432 1.00 95.25 108 PRO A O 1
ATOM 824 N N . ALA A 1 109 ? -1.865 6.019 -12.389 1.00 96.38 109 ALA A N 1
ATOM 825 C CA . ALA A 1 109 ? -0.709 5.536 -13.141 1.00 96.38 109 ALA A CA 1
ATOM 826 C C . ALA A 1 109 ? 0.544 5.428 -12.257 1.00 96.38 109 ALA A C 1
ATOM 828 O O . ALA A 1 109 ? 0.778 6.272 -11.390 1.00 96.38 109 ALA A O 1
ATOM 829 N N . LEU A 1 110 ? 1.380 4.417 -12.518 1.00 97.38 110 LEU A N 1
ATOM 830 C CA . LEU A 1 110 ? 2.682 4.288 -11.868 1.00 97.38 110 LEU A CA 1
ATOM 831 C C . LEU A 1 110 ? 3.639 5.389 -12.331 1.00 97.38 110 LEU A C 1
ATOM 833 O O . LEU A 1 110 ? 3.770 5.684 -13.517 1.00 97.38 110 LEU A O 1
ATOM 837 N N . HIS A 1 111 ? 4.356 5.972 -11.379 1.00 97.00 111 HIS A N 1
ATOM 838 C CA . HIS A 1 111 ? 5.383 6.974 -11.618 1.00 97.00 111 HIS A CA 1
ATOM 839 C C . HIS A 1 111 ? 6.762 6.351 -11.382 1.00 97.00 111 HIS A C 1
ATOM 841 O O . HIS A 1 111 ? 7.172 6.142 -10.236 1.00 97.00 111 HIS A O 1
ATOM 847 N N . HIS A 1 112 ? 7.511 6.104 -12.459 1.00 95.38 112 HIS A N 1
ATOM 848 C CA . HIS A 1 112 ? 8.854 5.513 -12.383 1.00 95.38 112 HIS A CA 1
ATOM 849 C C . HIS A 1 112 ? 9.808 6.328 -11.495 1.00 95.38 112 HIS A C 1
ATOM 851 O O . HIS A 1 112 ? 10.531 5.779 -10.669 1.00 95.38 112 HIS A O 1
ATOM 857 N N . GLN A 1 113 ? 9.759 7.661 -11.590 1.00 93.81 113 GLN A N 1
ATOM 858 C CA . GLN A 1 113 ? 10.615 8.543 -10.792 1.00 93.81 113 GLN A CA 1
ATOM 859 C C . GLN A 1 113 ? 10.392 8.380 -9.278 1.00 93.81 113 GLN A C 1
ATOM 861 O O . GLN A 1 113 ? 11.349 8.467 -8.509 1.00 93.81 113 GLN A O 1
ATOM 866 N N . ALA A 1 114 ? 9.157 8.100 -8.847 1.00 93.69 114 ALA A N 1
ATOM 867 C CA . ALA A 1 114 ? 8.863 7.831 -7.441 1.00 93.69 114 ALA A CA 1
ATOM 868 C C . ALA A 1 114 ? 9.485 6.504 -6.970 1.00 93.69 114 ALA A C 1
ATOM 870 O O . ALA A 1 114 ? 9.920 6.412 -5.824 1.00 93.69 114 ALA A O 1
ATOM 871 N N . LEU A 1 115 ? 9.609 5.506 -7.854 1.00 95.38 115 LEU A N 1
ATOM 872 C CA . LEU A 1 115 ? 10.314 4.255 -7.561 1.00 95.38 115 LEU A CA 1
ATOM 873 C C . LEU A 1 115 ? 11.828 4.456 -7.498 1.00 95.38 115 LEU A C 1
ATOM 875 O O . LEU A 1 115 ? 12.460 4.006 -6.550 1.00 95.38 115 LEU A O 1
ATOM 879 N N . CYS A 1 116 ? 12.409 5.215 -8.430 1.00 92.94 116 CYS A N 1
ATOM 880 C CA . CYS A 1 116 ? 13.835 5.560 -8.404 1.00 92.94 116 CYS A CA 1
ATOM 881 C C . CYS A 1 116 ? 14.265 6.292 -7.120 1.00 92.94 116 CYS A C 1
ATOM 883 O O . CYS A 1 116 ? 15.433 6.209 -6.731 1.00 92.94 116 CYS A O 1
ATOM 885 N N . GLY A 1 117 ? 13.337 7.002 -6.468 1.00 90.19 117 GLY A N 1
ATOM 886 C CA . GLY A 1 117 ? 13.544 7.638 -5.165 1.00 90.19 117 GLY A CA 1
ATOM 887 C C . GLY A 1 117 ? 13.559 6.666 -3.978 1.00 90.19 117 GLY A C 1
ATOM 888 O O . GLY A 1 117 ? 14.047 7.031 -2.910 1.00 90.19 117 GLY A O 1
ATOM 889 N N . ALA A 1 118 ? 13.071 5.434 -4.144 1.00 90.38 118 ALA A N 1
ATOM 890 C CA 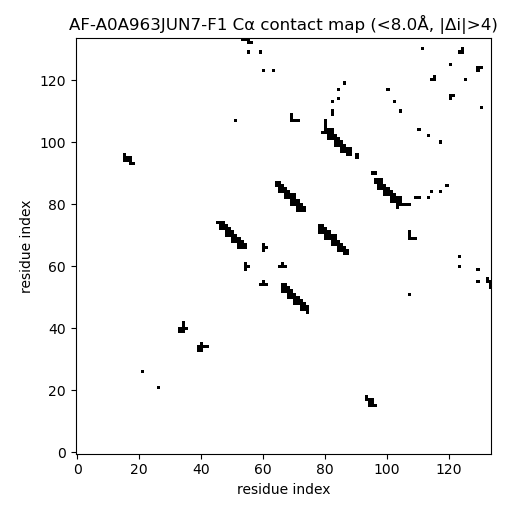. ALA A 1 118 ? 13.114 4.392 -3.127 1.00 90.38 118 ALA A CA 1
ATOM 891 C C . ALA A 1 118 ? 14.421 3.576 -3.255 1.00 90.38 118 ALA A C 1
ATOM 893 O O . ALA A 1 118 ? 14.596 2.846 -4.233 1.00 90.38 118 ALA A O 1
ATOM 894 N N . PRO A 1 119 ? 15.338 3.606 -2.263 1.00 90.19 119 PRO A N 1
ATOM 895 C CA . PRO A 1 119 ? 16.613 2.890 -2.315 1.00 90.19 119 PRO A CA 1
ATOM 896 C C . PRO A 1 119 ? 16.558 1.402 -2.704 1.00 90.19 119 PRO A C 1
ATOM 898 O O . PRO A 1 119 ? 17.461 0.968 -3.424 1.00 90.19 119 PRO A O 1
ATOM 901 N N . PRO A 1 120 ? 15.568 0.581 -2.283 1.00 91.44 120 PRO A N 1
ATOM 902 C CA . PRO A 1 120 ? 15.541 -0.817 -2.708 1.00 91.44 120 PRO A CA 1
ATOM 903 C C . PRO A 1 120 ? 15.156 -1.006 -4.176 1.00 91.44 120 PRO A C 1
ATOM 905 O O . PRO A 1 120 ? 15.455 -2.070 -4.709 1.00 91.44 120 PRO A O 1
ATOM 908 N N . TRP A 1 121 ? 14.538 -0.022 -4.841 1.00 94.88 121 TRP A N 1
ATOM 909 C CA . TRP A 1 121 ? 14.049 -0.185 -6.213 1.00 94.88 121 TRP A CA 1
ATOM 910 C C . TRP A 1 121 ? 15.158 -0.577 -7.187 1.00 94.88 121 TRP A C 1
ATOM 912 O O . TRP A 1 121 ? 14.990 -1.521 -7.943 1.00 94.88 121 TRP A O 1
ATOM 922 N N . ARG A 1 122 ? 16.345 0.034 -7.076 1.00 92.50 122 ARG A N 1
ATOM 923 C CA . ARG A 1 122 ? 17.503 -0.314 -7.924 1.00 92.50 122 ARG A CA 1
ATOM 924 C C . ARG A 1 122 ? 17.954 -1.770 -7.798 1.00 92.50 122 ARG A C 1
ATOM 926 O O . ARG A 1 122 ? 18.632 -2.269 -8.683 1.00 92.50 122 ARG A O 1
ATOM 933 N N . ARG A 1 123 ? 17.655 -2.432 -6.675 1.00 92.25 123 ARG A N 1
ATOM 934 C CA . ARG A 1 123 ? 17.931 -3.866 -6.503 1.00 92.25 123 ARG A CA 1
ATOM 935 C C . ARG A 1 123 ? 16.792 -4.733 -7.024 1.00 92.25 123 ARG A C 1
ATOM 937 O O . ARG A 1 123 ? 17.060 -5.838 -7.470 1.00 92.25 123 ARG A O 1
ATOM 944 N N . LEU A 1 124 ? 15.555 -4.245 -6.918 1.00 93.56 124 LEU A N 1
ATOM 945 C CA . LEU A 1 124 ? 14.365 -4.938 -7.407 1.00 93.56 124 LEU A CA 1
ATOM 946 C C . LEU A 1 124 ? 14.284 -4.927 -8.937 1.00 93.56 124 LEU A C 1
ATOM 948 O O . LEU A 1 124 ? 13.789 -5.895 -9.505 1.00 93.56 124 LEU A O 1
ATOM 952 N N . ASP A 1 125 ? 14.770 -3.851 -9.558 1.00 96.06 125 ASP A N 1
ATOM 953 C CA . ASP A 1 125 ? 14.713 -3.587 -10.994 1.00 96.06 125 ASP A CA 1
ATOM 954 C C . ASP A 1 125 ? 16.031 -2.958 -11.502 1.00 96.06 125 ASP A C 1
ATOM 956 O O . ASP A 1 125 ? 16.096 -1.757 -11.782 1.00 96.06 125 ASP A O 1
ATOM 960 N N . PRO A 1 126 ? 17.138 -3.723 -11.529 1.00 93.81 126 PRO A N 1
ATOM 961 C CA . PRO A 1 126 ? 18.458 -3.193 -11.874 1.00 93.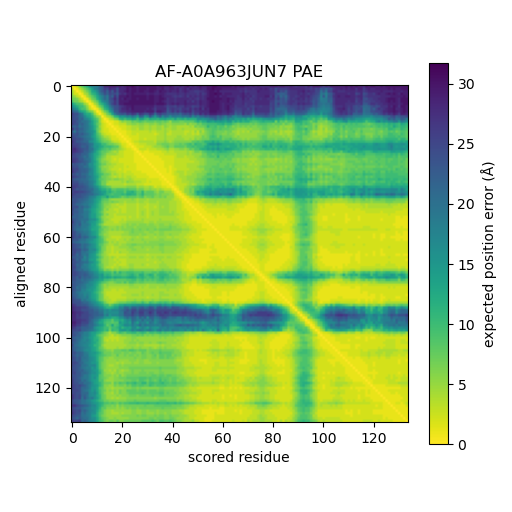81 126 PRO A CA 1
ATOM 962 C C . PRO A 1 126 ? 18.599 -2.809 -13.354 1.00 93.81 126 PRO A C 1
ATOM 964 O O . PRO A 1 126 ? 19.419 -1.953 -13.683 1.00 93.81 126 PRO A O 1
ATOM 967 N N . ASP A 1 127 ? 17.827 -3.444 -14.233 1.00 94.56 127 ASP A N 1
ATOM 968 C CA . ASP A 1 127 ? 17.874 -3.313 -15.691 1.00 94.56 127 ASP A CA 1
ATOM 969 C C . ASP A 1 127 ? 16.611 -2.669 -16.292 1.00 94.56 127 ASP A C 1
ATOM 971 O O . ASP A 1 127 ? 16.560 -2.428 -17.498 1.00 94.56 127 ASP A O 1
ATOM 975 N N . GLY A 1 128 ? 15.611 -2.340 -15.468 1.00 94.94 128 GLY A N 1
ATOM 976 C CA . GLY A 1 128 ? 14.349 -1.737 -15.907 1.00 94.94 128 GLY A CA 1
ATOM 977 C C . GLY A 1 128 ? 13.327 -2.748 -16.437 1.00 94.94 128 GLY A C 1
ATOM 978 O O . GLY A 1 128 ? 12.246 -2.347 -16.879 1.00 94.94 128 GLY A O 1
ATOM 979 N N . ALA A 1 129 ? 13.650 -4.045 -16.426 1.00 96.25 129 ALA A N 1
ATOM 980 C CA . ALA A 1 129 ? 12.782 -5.090 -16.950 1.00 96.25 129 ALA A CA 1
ATOM 981 C C . ALA A 1 129 ? 11.511 -5.265 -16.111 1.00 96.25 129 ALA A C 1
ATOM 983 O O . ALA A 1 129 ? 10.454 -5.574 -16.663 1.00 96.25 129 ALA A O 1
ATOM 984 N N . VAL A 1 130 ? 11.589 -5.044 -14.793 1.00 97.06 130 VAL A N 1
ATOM 985 C CA . VAL A 1 130 ? 10.417 -5.136 -13.920 1.00 97.06 130 VAL A CA 1
ATOM 986 C C . VAL A 1 130 ? 9.468 -3.995 -14.235 1.00 97.06 130 VAL A C 1
ATOM 988 O O . VAL A 1 130 ? 8.317 -4.279 -14.539 1.00 97.06 130 VAL A O 1
ATOM 991 N N . PHE A 1 131 ? 9.921 -2.733 -14.233 1.00 97.06 131 PHE A N 1
ATOM 992 C CA . PHE A 1 131 ? 9.035 -1.603 -14.527 1.00 97.06 131 PHE A CA 1
ATOM 993 C C . PHE A 1 131 ? 8.379 -1.709 -15.904 1.00 97.06 131 PHE A C 1
ATOM 995 O O . PHE A 1 131 ? 7.204 -1.390 -16.044 1.00 97.06 131 PHE A O 1
ATOM 1002 N N . ALA A 1 132 ? 9.124 -2.170 -16.911 1.00 96.50 132 ALA A N 1
ATOM 1003 C CA . ALA A 1 132 ? 8.605 -2.344 -18.264 1.00 96.50 132 ALA A CA 1
ATOM 1004 C C . ALA A 1 132 ? 7.494 -3.407 -18.366 1.00 96.50 132 ALA A C 1
ATOM 1006 O O . ALA A 1 132 ? 6.737 -3.399 -19.335 1.00 96.50 132 ALA A O 1
ATOM 1007 N N . ALA A 1 133 ? 7.409 -4.319 -17.394 1.00 96.25 133 ALA A N 1
ATOM 1008 C CA . ALA A 1 133 ? 6.447 -5.416 -17.352 1.00 96.25 133 ALA A CA 1
ATOM 1009 C C . ALA A 1 133 ? 5.273 -5.188 -16.372 1.00 96.25 133 ALA A C 1
ATOM 1011 O O . ALA A 1 133 ? 4.475 -6.112 -16.184 1.00 96.25 133 ALA A O 1
ATOM 1012 N N . LEU A 1 134 ? 5.182 -4.008 -15.740 1.00 94.56 134 LEU A N 1
ATOM 1013 C CA . LEU A 1 134 ? 4.074 -3.582 -14.865 1.00 94.56 134 LEU A CA 1
ATOM 1014 C C . LEU A 1 134 ? 2.970 -2.858 -15.645 1.00 94.56 134 LEU A C 1
ATOM 1016 O O . LEU A 1 134 ? 1.798 -3.001 -15.227 1.00 94.56 134 LEU A O 1
#

Mean predicted aligned error: 8.78 Å

Nearest PDB structures (foldseek):
  6yp4-assembly1_A-2  TM=5.937E-01  e=6.205E-04  Hippeastrum hybrid cultivar
  8ojg-assembly1_G  TM=3.235E-01  e=1.205E+00  Escherichia coli
  5kpe-assembly1_A  TM=3.626E-01  e=3.554E+00  synthetic construct
  5h5a-assembly4_D  TM=1.675E-01  e=4.800E+00  Kluyveromyces lactis NRRL Y-1140

Radius of gyration: 18.44 Å; Cα contacts (8 Å, |Δi|>4): 156; chains: 1; bounding box: 38×54×45 Å

pLDDT: mean 83.38, std 19.88, range [25.78, 98.38]